Protein AF-A0A453I6N2-F1 (afdb_monomer)

Radius of gyration: 50.93 Å; Cα contacts (8 Å, |Δi|>4): 9; chains: 1; bounding box: 107×30×133 Å

pLDDT: mean 79.82, std 12.46, range [46.53, 96.88]

Mean predicted aligned error: 17.72 Å

Structure (mmCIF, N/CA/C/O backbone):
data_AF-A0A453I6N2-F1
#
_entry.id   AF-A0A453I6N2-F1
#
loop_
_atom_site.group_PDB
_atom_site.id
_atom_site.type_symbol
_atom_site.label_atom_id
_atom_site.label_alt_id
_atom_site.label_comp_id
_atom_site.label_asym_id
_atom_site.label_entity_id
_atom_site.label_seq_id
_atom_site.pdbx_PDB_ins_code
_atom_site.Cartn_x
_atom_site.Cartn_y
_atom_site.Cartn_z
_atom_site.occupancy
_atom_site.B_iso_or_equiv
_atom_site.auth_seq_id
_atom_site.auth_comp_id
_atom_site.auth_asym_id
_atom_site.auth_atom_id
_atom_site.pdbx_PDB_model_num
ATOM 1 N N . LEU A 1 1 ? 49.650 -18.143 -53.809 1.00 46.81 1 LEU A N 1
ATOM 2 C CA . LEU A 1 1 ? 48.798 -17.086 -54.394 1.00 46.81 1 LEU A CA 1
ATOM 3 C C . LEU A 1 1 ? 47.482 -17.744 -54.758 1.00 46.81 1 LEU A C 1
ATOM 5 O O . LEU A 1 1 ? 47.478 -18.540 -55.684 1.00 46.81 1 LEU A O 1
ATOM 9 N N . VAL A 1 2 ? 46.423 -17.517 -53.980 1.00 54.28 2 VAL A N 1
ATOM 10 C CA . VAL A 1 2 ? 45.093 -18.041 -54.328 1.00 54.28 2 VAL A CA 1
ATOM 11 C C . VAL A 1 2 ? 44.632 -17.286 -55.566 1.00 54.28 2 VAL A C 1
ATOM 13 O O . VAL A 1 2 ? 44.599 -16.054 -55.564 1.00 54.28 2 VAL A O 1
ATOM 16 N N . THR A 1 3 ? 44.385 -18.016 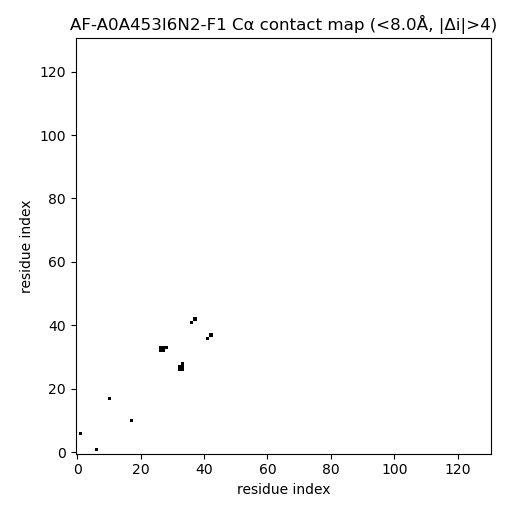-56.646 1.00 68.56 3 THR A N 1
ATOM 17 C CA . THR A 1 3 ? 43.942 -17.425 -57.906 1.00 68.56 3 THR A CA 1
ATOM 18 C C . THR A 1 3 ? 42.456 -17.086 -57.803 1.00 68.56 3 THR A C 1
ATOM 20 O O . THR A 1 3 ? 41.705 -17.760 -57.100 1.00 68.56 3 THR A O 1
ATOM 23 N N . ILE A 1 4 ? 42.012 -16.018 -58.475 1.00 69.12 4 ILE A N 1
ATOM 24 C CA . ILE A 1 4 ? 40.602 -15.574 -58.457 1.00 69.12 4 ILE A CA 1
ATOM 25 C C . ILE A 1 4 ? 39.666 -16.722 -58.882 1.00 69.12 4 ILE A C 1
ATOM 27 O O . ILE A 1 4 ? 38.547 -16.831 -58.391 1.00 69.12 4 ILE A O 1
ATOM 31 N N . SER A 1 5 ? 40.169 -17.613 -59.736 1.00 67.44 5 SER A N 1
ATOM 32 C CA . SER A 1 5 ? 39.518 -18.831 -60.206 1.00 67.44 5 SER A CA 1
ATOM 33 C C . SER A 1 5 ? 39.179 -19.807 -59.072 1.00 67.44 5 SER A C 1
ATOM 35 O O . SER A 1 5 ? 38.045 -20.266 -59.001 1.00 67.44 5 SER A O 1
ATOM 37 N N . ASP A 1 6 ? 40.110 -20.074 -58.149 1.00 63.94 6 ASP A N 1
ATOM 38 C CA . ASP A 1 6 ? 39.884 -20.992 -57.017 1.00 63.94 6 ASP A CA 1
ATOM 39 C C . ASP A 1 6 ? 38.873 -20.423 -56.014 1.00 63.94 6 ASP A C 1
ATOM 41 O O . ASP A 1 6 ? 38.024 -21.140 -55.486 1.00 63.94 6 ASP A O 1
ATOM 45 N N . ALA A 1 7 ? 38.924 -19.108 -55.785 1.00 61.97 7 ALA A N 1
ATOM 46 C CA . ALA A 1 7 ? 37.964 -18.420 -54.927 1.00 61.97 7 ALA A CA 1
ATOM 47 C C . ALA A 1 7 ? 36.548 -18.420 -55.529 1.00 61.97 7 ALA A C 1
ATOM 49 O O . ALA A 1 7 ? 35.565 -18.512 -54.796 1.00 61.97 7 ALA A O 1
ATOM 50 N N . LEU A 1 8 ? 36.440 -18.343 -56.859 1.00 61.16 8 LEU A N 1
ATOM 51 C CA . LEU A 1 8 ? 35.167 -18.405 -57.574 1.00 61.16 8 LEU A CA 1
ATOM 52 C C . LEU A 1 8 ? 34.547 -19.809 -57.505 1.00 61.16 8 LEU A C 1
ATOM 54 O O . LEU A 1 8 ? 33.338 -19.931 -57.321 1.00 61.16 8 LEU A O 1
ATOM 58 N N . VAL A 1 9 ? 35.370 -20.858 -57.607 1.00 63.81 9 VAL A N 1
ATOM 59 C CA . VAL A 1 9 ? 34.932 -22.257 -57.477 1.00 63.81 9 VAL A CA 1
ATOM 60 C C . VAL A 1 9 ? 34.428 -22.534 -56.056 1.00 63.81 9 VAL A C 1
ATOM 62 O O . VAL A 1 9 ? 33.319 -23.040 -55.900 1.00 63.81 9 VAL A O 1
ATOM 65 N N . LEU A 1 10 ? 35.145 -22.084 -55.022 1.00 61.84 10 LEU A N 1
ATOM 66 C CA . LEU A 1 10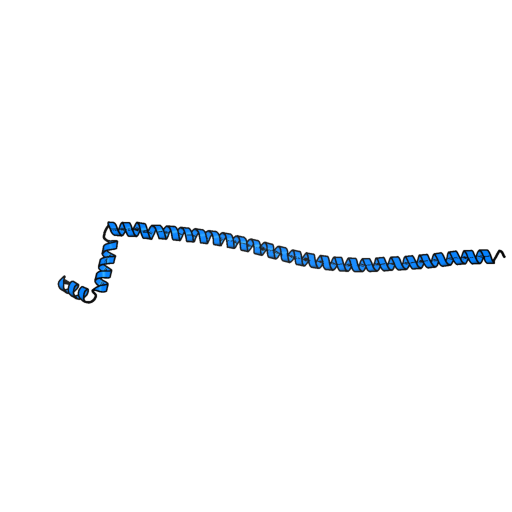 ? 34.710 -22.220 -53.624 1.00 61.84 10 LEU A CA 1
ATOM 67 C C . LEU A 1 10 ? 33.430 -21.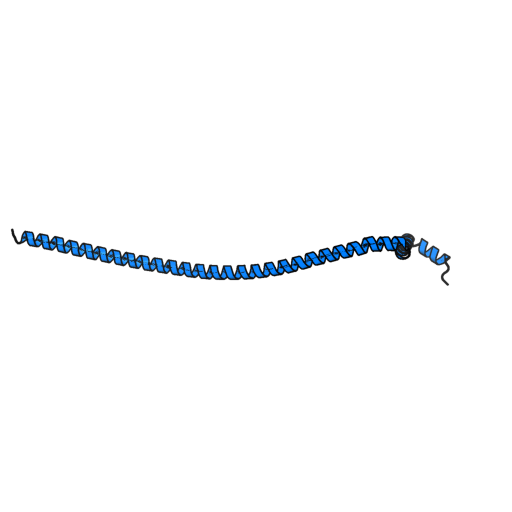413 -53.320 1.00 61.84 10 LEU A C 1
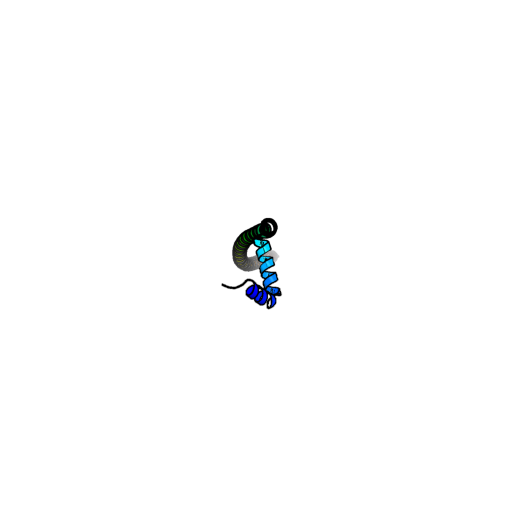ATOM 69 O O . LEU A 1 10 ? 32.537 -21.870 -52.608 1.00 61.84 10 LEU A O 1
ATOM 73 N N . ALA A 1 11 ? 33.303 -20.214 -53.897 1.00 58.84 11 ALA A N 1
ATOM 74 C CA . ALA A 1 11 ? 32.095 -19.398 -53.776 1.00 58.84 11 ALA A CA 1
ATOM 75 C C . ALA A 1 11 ? 30.893 -20.008 -54.513 1.00 58.84 11 ALA A C 1
ATOM 77 O O . ALA A 1 11 ? 29.755 -19.749 -54.129 1.00 58.84 11 ALA A O 1
ATOM 78 N N . SER A 1 12 ? 31.125 -20.806 -55.559 1.00 61.19 12 SER A N 1
ATOM 79 C CA . SER A 1 12 ? 30.062 -21.533 -56.259 1.00 61.19 12 SER A CA 1
ATOM 80 C C . SER A 1 12 ? 29.527 -22.718 -55.448 1.00 61.19 12 SER A C 1
ATOM 82 O O . SER A 1 12 ? 28.337 -23.010 -55.516 1.00 61.19 12 SER A O 1
ATOM 84 N N . GLU A 1 13 ? 30.377 -23.330 -54.621 1.00 66.06 13 GLU A N 1
ATOM 85 C CA . GLU A 1 13 ? 30.038 -24.467 -53.759 1.00 66.06 13 GLU A CA 1
ATOM 86 C C . GLU A 1 13 ? 29.190 -24.041 -52.546 1.00 66.06 13 GLU A C 1
ATOM 88 O O . GLU A 1 13 ? 28.215 -24.704 -52.197 1.00 66.06 13 GLU A O 1
ATOM 93 N N . HIS A 1 14 ? 29.472 -22.861 -51.982 1.00 66.81 14 HIS A N 1
ATOM 94 C CA . HIS A 1 14 ? 28.687 -22.230 -50.912 1.00 66.81 14 HIS A CA 1
ATOM 95 C C . HIS A 1 14 ? 28.004 -20.941 -51.386 1.00 66.81 14 HIS A C 1
ATOM 97 O O . HIS A 1 14 ? 28.069 -19.895 -50.735 1.00 66.81 14 HIS A O 1
ATOM 103 N N . GLN A 1 15 ? 27.329 -21.007 -52.535 1.00 62.38 15 GLN A N 1
ATOM 104 C CA . GLN A 1 15 ? 26.720 -19.851 -53.206 1.00 62.38 15 GLN A CA 1
ATOM 105 C C . GLN A 1 15 ? 25.806 -19.023 -52.290 1.00 62.38 15 GLN A C 1
ATOM 107 O O . GLN A 1 15 ? 25.864 -17.793 -52.298 1.00 62.38 15 GLN A O 1
ATOM 112 N N . ALA A 1 16 ? 25.007 -19.681 -51.449 1.00 67.62 16 ALA A N 1
ATOM 113 C CA . ALA A 1 16 ? 24.119 -19.008 -50.502 1.00 67.62 16 ALA A CA 1
ATOM 114 C C . ALA A 1 16 ? 24.886 -18.237 -49.409 1.00 67.62 16 ALA A C 1
ATOM 116 O O . ALA A 1 16 ? 24.520 -17.110 -49.069 1.00 67.62 16 ALA A O 1
ATOM 117 N N . GLU A 1 17 ? 25.977 -18.807 -48.893 1.00 69.50 17 GLU A N 1
ATOM 118 C CA . GLU A 1 17 ? 26.794 -18.184 -47.847 1.00 69.50 17 GLU A CA 1
ATOM 119 C C . GLU A 1 17 ? 27.659 -17.056 -48.411 1.00 69.50 17 GLU A C 1
ATOM 121 O O . GLU A 1 17 ? 27.761 -15.992 -47.803 1.00 69.50 17 GLU A O 1
ATOM 126 N N . ALA A 1 18 ? 28.216 -17.234 -49.611 1.00 76.25 18 ALA A N 1
ATOM 127 C CA . ALA A 1 18 ? 29.005 -16.211 -50.290 1.00 76.25 18 ALA A CA 1
ATOM 128 C C . ALA A 1 18 ? 28.157 -14.974 -50.634 1.00 76.25 18 ALA A C 1
ATOM 130 O O . ALA A 1 18 ? 28.587 -13.842 -50.398 1.00 76.25 18 ALA A O 1
ATOM 131 N N . ILE A 1 19 ? 26.928 -15.172 -51.123 1.00 75.69 19 ILE A N 1
ATOM 132 C CA . ILE A 1 19 ? 25.982 -14.080 -51.397 1.00 75.69 19 ILE A CA 1
ATOM 133 C C . ILE A 1 19 ? 25.540 -13.409 -50.087 1.00 75.69 19 ILE A C 1
ATOM 135 O O . ILE A 1 19 ? 25.462 -12.179 -50.017 1.00 75.69 19 ILE A O 1
ATOM 139 N N . GLY A 1 20 ? 25.310 -14.181 -49.021 1.00 80.06 20 GLY A N 1
ATOM 140 C CA . GLY A 1 20 ? 24.999 -13.642 -47.693 1.00 80.06 20 GLY A CA 1
ATOM 141 C C . GLY A 1 20 ? 26.131 -12.775 -47.132 1.00 80.06 20 GLY A C 1
ATOM 142 O O . GLY A 1 20 ? 25.912 -11.637 -46.719 1.00 80.06 20 GLY A O 1
ATOM 143 N N . CYS A 1 21 ? 27.368 -13.259 -47.198 1.00 79.62 21 CYS A N 1
ATOM 144 C CA . CYS A 1 21 ? 28.540 -12.519 -46.739 1.00 79.62 21 CYS A CA 1
ATOM 145 C C . CYS A 1 21 ? 28.787 -11.260 -47.579 1.00 79.62 21 CYS A C 1
ATOM 147 O O . CYS A 1 21 ? 29.028 -10.187 -47.023 1.00 79.62 21 CYS A O 1
ATOM 149 N N . ALA A 1 22 ? 28.672 -11.353 -48.907 1.00 82.62 22 ALA A N 1
ATOM 150 C CA . ALA A 1 22 ? 28.854 -10.216 -49.805 1.00 82.62 22 ALA A CA 1
ATOM 151 C C . ALA A 1 22 ? 27.775 -9.138 -49.613 1.00 82.62 22 ALA A C 1
ATOM 153 O O . ALA A 1 22 ? 28.085 -7.945 -49.639 1.00 82.62 22 ALA A O 1
ATOM 154 N N . THR A 1 23 ? 26.520 -9.530 -49.368 1.00 80.69 23 THR A N 1
ATOM 155 C CA . THR A 1 23 ? 25.434 -8.575 -49.106 1.00 80.69 23 THR A CA 1
ATOM 156 C C . THR A 1 23 ? 25.638 -7.863 -47.771 1.00 80.69 23 THR A C 1
ATOM 158 O O . THR A 1 23 ? 25.640 -6.633 -47.746 1.00 80.69 23 THR A O 1
ATOM 161 N N . VAL A 1 24 ? 25.911 -8.587 -46.680 1.00 81.50 24 VAL A N 1
ATOM 162 C CA . VAL A 1 24 ? 26.187 -7.982 -45.363 1.00 81.50 24 VAL A CA 1
ATOM 163 C C . VAL A 1 24 ? 27.419 -7.070 -45.413 1.00 81.50 24 VAL A C 1
ATOM 165 O O . VAL A 1 24 ? 27.362 -5.933 -44.935 1.00 81.50 24 VAL A O 1
ATOM 168 N N . ALA A 1 25 ? 28.506 -7.508 -46.056 1.00 81.75 25 ALA A N 1
ATOM 169 C CA . ALA A 1 25 ? 29.694 -6.682 -46.258 1.00 81.75 25 ALA A CA 1
ATOM 170 C C . ALA A 1 25 ? 29.378 -5.425 -47.085 1.00 81.75 25 ALA A C 1
ATOM 172 O O . ALA A 1 25 ? 29.809 -4.330 -46.724 1.00 81.75 25 ALA A O 1
ATOM 173 N N . GLY A 1 26 ? 28.561 -5.544 -48.135 1.00 80.81 26 GLY A N 1
ATOM 174 C CA . GLY A 1 26 ? 28.081 -4.411 -48.927 1.00 80.81 26 GLY A CA 1
ATOM 175 C C . GLY A 1 26 ? 27.297 -3.397 -48.090 1.00 80.81 26 GLY A C 1
ATOM 176 O O . GLY A 1 26 ? 27.565 -2.197 -48.159 1.00 80.81 26 GLY A O 1
ATOM 177 N N . PHE A 1 27 ? 26.386 -3.855 -47.230 1.00 79.81 27 PHE A N 1
ATOM 178 C CA . PHE A 1 27 ? 25.618 -2.975 -46.342 1.00 79.81 27 PHE A CA 1
ATOM 179 C C . PHE A 1 27 ? 26.492 -2.212 -45.330 1.00 79.81 27 PHE A C 1
ATOM 181 O O . PHE A 1 27 ? 26.158 -1.084 -44.957 1.00 79.81 27 PHE A O 1
ATOM 188 N N . ILE A 1 28 ? 27.615 -2.796 -44.902 1.00 79.81 28 ILE A N 1
ATOM 189 C CA . ILE A 1 28 ? 28.546 -2.192 -43.936 1.00 79.81 28 ILE A CA 1
ATOM 190 C C . ILE A 1 28 ? 29.553 -1.255 -44.622 1.00 79.81 28 ILE A C 1
ATOM 192 O O . ILE A 1 28 ? 29.848 -0.174 -44.102 1.00 79.81 28 ILE A O 1
ATOM 196 N N . LEU A 1 29 ? 30.084 -1.653 -45.782 1.00 80.00 29 LEU A N 1
ATOM 197 C CA . LEU A 1 29 ? 31.133 -0.922 -46.498 1.00 80.00 29 LEU A CA 1
ATOM 198 C C . LEU A 1 29 ? 30.578 0.255 -47.312 1.00 80.00 29 LEU A C 1
ATOM 200 O O . LEU A 1 29 ? 31.219 1.308 -47.375 1.00 80.00 29 LEU A O 1
ATOM 204 N N . PHE A 1 30 ? 29.376 0.138 -47.890 1.00 81.94 30 PHE A N 1
ATOM 205 C CA . PHE A 1 30 ? 28.775 1.235 -48.647 1.00 81.94 30 PHE A CA 1
ATOM 206 C C . PHE A 1 30 ? 28.214 2.330 -47.730 1.00 81.94 30 PHE A C 1
ATOM 208 O O . PHE A 1 30 ? 27.467 2.101 -46.778 1.00 81.94 30 PHE A O 1
ATOM 215 N N . ARG A 1 31 ? 28.544 3.583 -48.062 1.00 74.44 31 ARG A N 1
ATOM 216 C CA . ARG A 1 31 ? 28.283 4.766 -47.223 1.00 74.44 31 ARG A CA 1
ATOM 217 C C . ARG A 1 31 ? 26.788 5.088 -47.047 1.00 74.44 31 ARG A C 1
ATOM 219 O O . ARG A 1 31 ? 26.404 5.642 -46.019 1.00 74.44 31 ARG A O 1
ATOM 226 N N . GLY A 1 32 ? 25.949 4.735 -48.023 1.00 79.62 32 GLY A N 1
ATOM 227 C CA . GLY A 1 32 ? 24.493 4.941 -47.991 1.00 79.62 32 GLY A CA 1
ATOM 228 C C . GLY A 1 32 ? 23.762 3.960 -47.064 1.00 79.62 32 GLY A C 1
ATOM 229 O O . GLY A 1 32 ? 23.161 4.404 -46.081 1.00 79.62 32 GLY A O 1
ATOM 230 N N . PRO A 1 33 ? 23.855 2.639 -47.311 1.00 79.25 33 PRO A N 1
ATOM 231 C CA . PRO A 1 33 ? 23.221 1.625 -46.469 1.00 79.25 33 PRO A CA 1
ATOM 232 C C . PRO A 1 33 ? 23.707 1.664 -45.016 1.00 79.25 33 PRO A C 1
ATOM 234 O O . PRO A 1 33 ? 22.900 1.541 -44.095 1.00 79.25 33 PRO A O 1
ATOM 237 N N . ARG A 1 34 ? 24.989 1.980 -44.789 1.00 76.38 34 ARG A N 1
ATOM 238 C CA . ARG A 1 34 ? 25.534 2.225 -43.448 1.00 76.38 34 ARG A CA 1
ATOM 239 C C . ARG A 1 34 ? 24.805 3.354 -42.715 1.00 76.38 34 ARG A C 1
ATOM 241 O O . ARG A 1 34 ? 24.505 3.214 -41.533 1.00 76.38 34 ARG A O 1
ATOM 248 N N . ARG A 1 35 ? 24.483 4.461 -43.398 1.00 75.56 35 ARG A N 1
ATOM 249 C CA . ARG A 1 35 ? 23.734 5.593 -42.816 1.00 75.56 35 ARG A CA 1
ATOM 250 C C . ARG A 1 35 ? 22.283 5.216 -42.516 1.00 75.56 35 ARG A C 1
ATOM 252 O O . ARG A 1 35 ? 21.740 5.664 -41.508 1.00 75.56 35 ARG A O 1
ATOM 259 N N . PHE A 1 36 ? 21.679 4.387 -43.366 1.00 79.12 36 PHE A N 1
ATOM 260 C CA . PHE A 1 36 ? 20.336 3.850 -43.157 1.00 79.12 36 PHE A CA 1
ATOM 261 C C . PHE A 1 36 ? 20.281 2.930 -41.930 1.00 79.12 36 PHE A C 1
ATOM 263 O O . PHE A 1 36 ? 19.446 3.147 -41.054 1.00 79.12 36 PHE A O 1
ATOM 270 N N . LEU A 1 37 ? 21.224 1.988 -41.806 1.00 75.56 37 LEU A N 1
ATOM 271 C CA . LEU A 1 37 ? 21.357 1.130 -40.627 1.00 75.56 37 LEU A CA 1
ATOM 272 C C . LEU A 1 37 ? 21.576 1.965 -39.364 1.00 75.56 37 LEU A C 1
ATOM 274 O O . LEU A 1 37 ? 20.814 1.822 -38.420 1.00 75.56 37 LEU A O 1
ATOM 278 N N . TYR A 1 38 ? 22.521 2.910 -39.367 1.00 74.56 38 TYR A N 1
ATOM 279 C CA . TYR A 1 38 ? 22.800 3.753 -38.195 1.00 74.56 38 TYR A CA 1
ATOM 280 C C . TYR A 1 38 ? 21.576 4.555 -37.733 1.00 74.56 38 TYR A C 1
ATOM 282 O O . TYR A 1 38 ? 21.341 4.697 -36.534 1.00 74.56 38 TYR A O 1
ATOM 290 N N . ARG A 1 39 ? 20.778 5.078 -38.674 1.00 73.06 39 ARG A N 1
ATOM 291 C CA . ARG A 1 39 ? 19.583 5.863 -38.344 1.00 73.06 39 ARG A CA 1
ATOM 292 C C . ARG A 1 39 ? 18.419 4.986 -37.879 1.00 73.06 39 ARG A C 1
ATOM 294 O O . ARG A 1 39 ? 17.650 5.430 -37.035 1.00 73.06 39 ARG A O 1
ATOM 301 N N . ASN A 1 40 ? 18.307 3.760 -38.393 1.00 73.31 40 ASN A N 1
ATOM 302 C CA . ASN A 1 40 ? 17.195 2.861 -38.086 1.00 73.31 40 ASN A CA 1
ATOM 303 C C . ASN A 1 40 ? 17.449 1.952 -36.868 1.00 73.31 40 ASN A C 1
ATOM 305 O O . ASN A 1 40 ? 16.514 1.634 -36.143 1.00 73.31 40 ASN A O 1
ATOM 309 N N . THR A 1 41 ? 18.692 1.532 -36.613 1.00 71.69 41 THR A N 1
ATOM 310 C CA . THR A 1 41 ? 19.016 0.602 -35.518 1.00 71.69 41 THR A CA 1
ATOM 311 C C . THR A 1 41 ? 19.387 1.343 -34.238 1.00 71.69 41 THR A C 1
ATOM 313 O O . THR A 1 41 ? 18.757 1.138 -33.206 1.00 71.69 41 THR A O 1
ATOM 316 N N . LEU A 1 42 ? 20.352 2.266 -34.283 1.00 64.94 42 LEU A N 1
ATOM 317 C CA .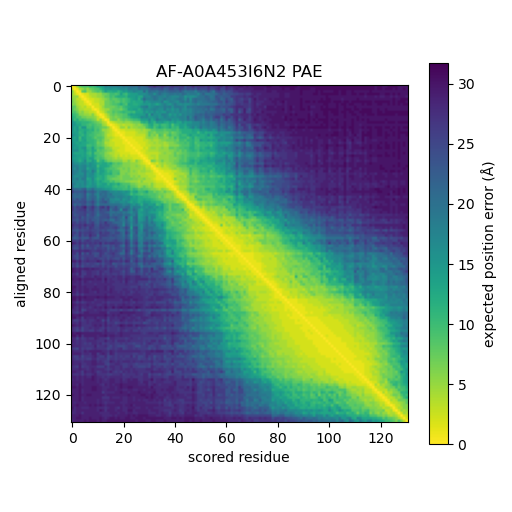 LEU A 1 42 ? 20.841 2.935 -33.069 1.00 64.94 42 LEU A CA 1
ATOM 318 C C . LEU A 1 42 ? 19.840 3.929 -32.479 1.00 64.94 42 LEU A C 1
ATOM 320 O O . LEU A 1 42 ? 19.846 4.135 -31.269 1.00 64.94 42 LEU A O 1
ATOM 324 N N . GLY A 1 43 ? 18.966 4.515 -33.303 1.00 64.44 43 GLY A N 1
ATOM 325 C CA . GLY A 1 43 ? 17.856 5.339 -32.818 1.00 64.44 43 GLY A CA 1
ATOM 326 C C . GLY A 1 43 ? 16.861 4.523 -31.990 1.00 64.44 43 GLY A C 1
ATOM 327 O O . GLY A 1 43 ? 16.514 4.925 -30.886 1.00 64.44 43 GLY A O 1
ATOM 328 N N . ARG A 1 44 ? 16.492 3.329 -32.472 1.00 68.12 44 ARG A N 1
ATOM 329 C CA . ARG A 1 44 ? 15.564 2.426 -31.772 1.00 68.12 44 ARG A CA 1
ATOM 330 C C . ARG A 1 44 ? 16.175 1.850 -30.496 1.00 68.12 44 ARG A C 1
ATOM 332 O O . ARG A 1 44 ? 15.508 1.842 -29.473 1.00 68.12 44 ARG A O 1
ATOM 339 N N . PHE A 1 45 ? 17.461 1.485 -30.509 1.00 65.62 45 PHE A N 1
ATOM 340 C CA . PHE A 1 45 ? 18.157 1.028 -29.298 1.00 65.62 45 PHE A CA 1
ATOM 341 C C . PHE A 1 45 ? 18.295 2.103 -28.214 1.00 65.62 45 PHE A C 1
ATOM 343 O O . PHE A 1 45 ? 18.452 1.744 -27.051 1.00 65.62 45 PHE A O 1
ATOM 350 N N . LYS A 1 46 ? 18.296 3.397 -28.564 1.00 63.75 46 LYS A N 1
ATOM 351 C CA . LYS A 1 46 ? 18.242 4.485 -27.574 1.00 63.75 46 LYS A CA 1
ATOM 352 C C . LYS A 1 46 ? 16.849 4.591 -26.966 1.00 63.75 46 LYS A C 1
ATOM 354 O O . LYS A 1 46 ? 16.741 4.582 -25.754 1.00 63.75 46 LYS A O 1
ATOM 359 N N . THR A 1 47 ? 15.806 4.570 -27.795 1.00 70.69 47 THR A N 1
ATOM 360 C CA . THR A 1 47 ? 14.412 4.569 -27.325 1.00 70.69 47 THR A CA 1
ATOM 361 C C . THR A 1 47 ? 14.096 3.360 -26.445 1.00 70.69 47 THR A C 1
ATOM 363 O O . THR A 1 47 ? 13.396 3.491 -25.451 1.00 70.69 47 THR A O 1
ATOM 366 N N . GLU A 1 48 ? 14.639 2.187 -26.770 1.00 66.38 48 GLU A N 1
ATOM 367 C CA . GLU A 1 48 ? 14.451 0.978 -25.964 1.00 66.38 48 GLU A CA 1
ATOM 368 C C . GLU A 1 48 ? 15.231 1.035 -24.644 1.00 66.38 48 GLU A C 1
ATOM 370 O O . GLU A 1 48 ? 14.725 0.595 -23.620 1.00 66.38 48 GLU A O 1
ATOM 375 N N . LYS A 1 49 ? 16.422 1.651 -24.628 1.00 71.62 49 LYS A N 1
ATOM 376 C CA . LYS A 1 49 ? 17.152 1.936 -23.381 1.00 71.62 49 LYS A CA 1
ATOM 377 C C . LYS A 1 49 ? 16.446 2.975 -22.512 1.00 71.62 49 LYS A C 1
ATOM 379 O O . LYS A 1 49 ? 16.423 2.802 -21.301 1.00 71.62 49 LYS A O 1
ATOM 384 N N . ASP A 1 50 ? 15.861 4.006 -23.113 1.00 73.12 50 ASP A N 1
ATOM 385 C CA . ASP A 1 50 ? 15.089 5.019 -22.388 1.00 73.12 50 ASP A CA 1
ATOM 386 C C . ASP A 1 50 ? 13.819 4.409 -21.783 1.00 73.12 50 ASP A C 1
ATOM 388 O O . ASP A 1 50 ? 13.519 4.662 -20.621 1.00 73.12 50 ASP A O 1
ATOM 392 N N . LEU A 1 51 ? 13.120 3.541 -22.525 1.00 74.12 51 LEU A N 1
ATOM 393 C CA . LEU A 1 51 ? 11.965 2.800 -22.011 1.00 74.12 51 LEU A CA 1
ATOM 394 C C . LEU A 1 51 ? 12.359 1.859 -20.863 1.00 74.12 51 LEU A C 1
ATOM 396 O O . LEU A 1 51 ? 11.649 1.776 -19.868 1.00 74.12 51 LEU A O 1
ATOM 400 N N . LEU A 1 52 ? 13.491 1.161 -20.980 1.00 77.62 52 LEU A N 1
ATOM 401 C CA . LEU A 1 52 ? 14.001 0.313 -19.899 1.00 77.62 52 LEU A CA 1
ATOM 402 C C . LEU A 1 52 ? 14.358 1.132 -18.655 1.00 77.62 52 LEU A C 1
ATOM 404 O O . LEU A 1 52 ? 14.024 0.712 -17.554 1.00 77.62 52 LEU A O 1
ATOM 408 N N . ASN A 1 53 ? 14.978 2.300 -18.828 1.00 80.75 53 ASN A N 1
ATOM 409 C CA . ASN A 1 53 ? 15.321 3.199 -17.728 1.00 80.75 53 ASN A CA 1
ATOM 410 C C . ASN A 1 53 ? 14.069 3.766 -17.033 1.00 80.75 53 ASN A C 1
ATOM 412 O O . ASN A 1 53 ? 14.036 3.860 -15.811 1.00 80.75 53 ASN A O 1
ATOM 416 N N . ASP A 1 54 ? 13.019 4.090 -17.790 1.00 80.50 54 ASP A N 1
ATOM 417 C CA . ASP A 1 54 ? 11.727 4.537 -17.249 1.00 80.50 54 ASP A CA 1
ATOM 418 C C . ASP A 1 54 ? 11.011 3.425 -16.462 1.00 80.50 54 ASP A C 1
ATOM 420 O O . ASP A 1 54 ? 10.497 3.643 -15.361 1.00 80.50 54 ASP A O 1
ATOM 424 N N . VAL A 1 55 ? 11.047 2.192 -16.980 1.00 78.25 55 VAL A N 1
ATOM 425 C CA . VAL A 1 55 ? 10.509 1.010 -16.291 1.00 78.25 55 VAL A CA 1
ATOM 426 C C . VAL A 1 55 ? 11.318 0.681 -15.035 1.00 78.25 55 VAL A C 1
ATOM 428 O O . VAL A 1 55 ? 10.734 0.330 -14.011 1.00 78.25 55 VAL A O 1
ATOM 431 N N . GLU A 1 56 ? 12.645 0.800 -15.081 1.00 81.81 56 GLU A N 1
ATOM 432 C CA . GLU A 1 56 ? 13.523 0.573 -13.929 1.00 81.81 56 GLU A CA 1
ATOM 433 C C . GLU A 1 56 ? 13.279 1.618 -12.835 1.00 81.81 56 GLU A C 1
ATOM 435 O O . GLU A 1 56 ? 13.090 1.259 -11.671 1.00 81.81 56 GLU A O 1
ATOM 440 N N . GLN A 1 57 ? 13.167 2.892 -13.212 1.00 85.88 57 GLN A N 1
ATOM 441 C CA . GLN A 1 57 ? 12.826 3.979 -12.299 1.00 85.88 57 GLN A CA 1
ATOM 442 C C . GLN A 1 57 ? 11.444 3.766 -11.661 1.00 85.88 57 GLN A C 1
ATOM 444 O O . GLN A 1 57 ? 11.314 3.804 -10.435 1.00 85.88 57 GLN A O 1
ATOM 449 N N . SER A 1 58 ? 10.435 3.432 -12.469 1.00 81.44 58 SER A N 1
ATOM 450 C CA . SER A 1 58 ? 9.088 3.102 -11.984 1.00 81.44 58 SER A CA 1
ATOM 451 C C . SER A 1 58 ? 9.103 1.895 -11.038 1.00 81.44 58 SER A C 1
ATOM 453 O O . SER A 1 58 ? 8.425 1.888 -10.011 1.00 81.44 58 SER A O 1
ATOM 455 N N . MET A 1 59 ? 9.909 0.869 -11.330 1.00 84.00 59 MET A N 1
ATOM 456 C CA . MET A 1 59 ? 10.050 -0.309 -10.472 1.00 84.00 59 MET A CA 1
ATOM 457 C C . MET A 1 59 ? 10.696 0.035 -9.124 1.00 84.00 59 MET A C 1
ATOM 459 O O . MET A 1 59 ? 10.276 -0.506 -8.098 1.00 84.00 59 MET A O 1
ATOM 463 N N . ILE A 1 60 ? 11.688 0.929 -9.102 1.00 88.62 60 ILE A N 1
ATOM 464 C CA . ILE A 1 60 ? 12.312 1.413 -7.863 1.00 88.62 60 ILE A CA 1
ATOM 465 C C . ILE A 1 60 ? 11.282 2.169 -7.020 1.00 88.62 60 ILE A C 1
ATOM 467 O O . ILE A 1 60 ? 11.129 1.869 -5.835 1.00 88.62 60 ILE A O 1
ATOM 471 N N . GLU A 1 61 ? 10.519 3.075 -7.630 1.00 83.75 61 GLU A N 1
ATOM 472 C CA . GLU A 1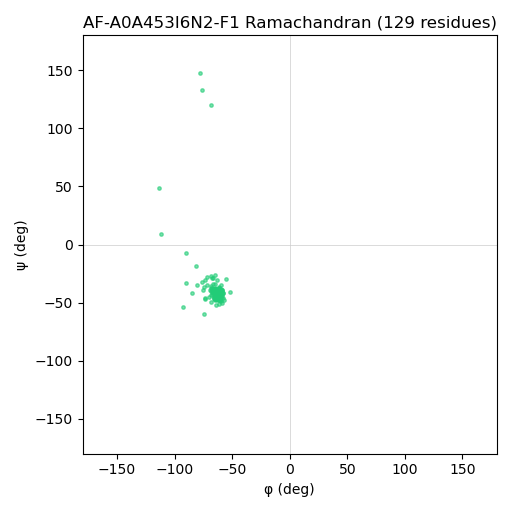 61 ? 9.467 3.836 -6.949 1.00 83.75 61 GLU A CA 1
ATOM 473 C C . GLU A 1 61 ? 8.379 2.924 -6.373 1.00 83.75 61 GLU A C 1
ATOM 475 O O . GLU A 1 61 ? 8.007 3.048 -5.200 1.00 83.75 61 GLU A O 1
ATOM 480 N N . TYR A 1 62 ? 7.923 1.935 -7.147 1.00 86.69 62 TYR A N 1
ATOM 481 C CA . TYR A 1 62 ? 6.970 0.941 -6.659 1.00 86.69 62 TYR A CA 1
ATOM 482 C C . TYR A 1 62 ? 7.539 0.092 -5.530 1.00 86.69 62 TYR A C 1
ATOM 484 O O . TYR A 1 62 ? 6.836 -0.173 -4.556 1.00 86.69 62 TYR A O 1
ATOM 492 N N . LYS A 1 63 ? 8.808 -0.313 -5.608 1.00 89.62 63 LYS A N 1
ATOM 493 C CA . LYS A 1 63 ? 9.456 -1.079 -4.540 1.00 89.62 63 LYS A CA 1
ATOM 494 C C . LYS A 1 63 ? 9.493 -0.282 -3.237 1.00 89.62 63 LYS A C 1
ATOM 496 O O . LYS A 1 63 ? 9.137 -0.825 -2.192 1.00 89.62 63 LYS A O 1
ATOM 501 N N . THR A 1 64 ? 9.846 1.001 -3.303 1.00 90.31 64 THR A N 1
ATOM 502 C CA . THR A 1 64 ? 9.836 1.898 -2.141 1.00 90.31 64 THR A CA 1
ATOM 503 C C . THR A 1 64 ? 8.425 2.082 -1.580 1.00 90.31 64 THR A C 1
ATOM 505 O O . THR A 1 64 ? 8.236 2.008 -0.367 1.00 90.31 64 THR A O 1
ATOM 508 N N . SER A 1 65 ? 7.419 2.254 -2.444 1.00 86.69 65 SER A N 1
ATOM 509 C CA . SER A 1 65 ? 6.016 2.377 -2.025 1.00 86.69 65 SER A CA 1
ATOM 510 C C . SER A 1 65 ? 5.477 1.093 -1.378 1.00 86.69 65 SER A C 1
ATOM 512 O O . SER A 1 65 ? 4.788 1.139 -0.361 1.00 86.69 65 SER A O 1
ATOM 514 N N . ILE A 1 66 ? 5.829 -0.080 -1.906 1.00 91.62 66 ILE A N 1
ATOM 515 C CA . ILE A 1 66 ? 5.444 -1.368 -1.314 1.00 91.62 66 ILE A CA 1
ATOM 516 C C . ILE A 1 66 ? 6.098 -1.551 0.059 1.00 91.62 66 ILE A C 1
ATOM 518 O O . ILE A 1 66 ? 5.474 -2.094 0.971 1.00 91.62 66 ILE A O 1
ATOM 522 N N . GLU A 1 67 ? 7.346 -1.118 0.228 1.00 91.50 67 GLU A N 1
ATOM 523 C CA . GLU A 1 67 ? 8.047 -1.219 1.506 1.00 91.50 67 GLU A CA 1
ATOM 524 C C . GLU A 1 67 ? 7.426 -0.313 2.580 1.00 91.50 67 GLU A C 1
ATOM 526 O O . GLU A 1 67 ? 7.200 -0.774 3.706 1.00 91.50 67 GLU A O 1
ATOM 531 N N . SER A 1 68 ? 7.062 0.929 2.235 1.00 86.81 68 SER A N 1
ATOM 532 C CA . SER A 1 68 ? 6.346 1.816 3.161 1.00 86.81 68 SER A CA 1
ATOM 533 C C . SER A 1 68 ? 4.968 1.256 3.522 1.00 86.81 68 SER A C 1
ATOM 535 O O . SER A 1 68 ? 4.647 1.151 4.705 1.00 86.81 68 SER A O 1
ATOM 537 N N . LEU A 1 69 ? 4.205 0.762 2.541 1.0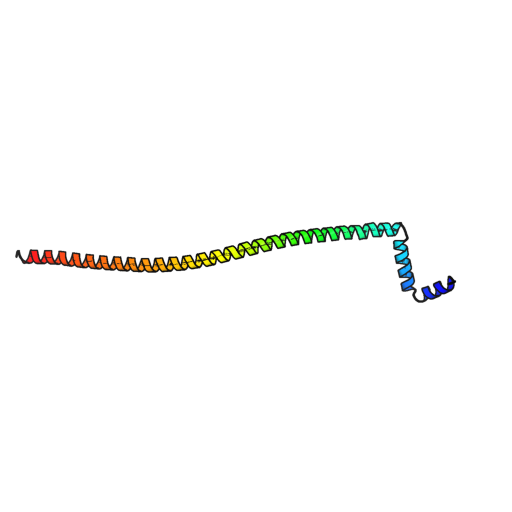0 88.62 69 LEU A N 1
ATOM 538 C CA . LEU A 1 69 ? 2.905 0.126 2.777 1.00 88.62 69 LEU A CA 1
ATOM 539 C C . LEU A 1 69 ? 3.009 -1.125 3.657 1.00 88.62 69 LEU A C 1
ATOM 541 O O . LEU A 1 69 ? 2.165 -1.347 4.526 1.00 88.62 69 LEU A O 1
ATOM 545 N N . ARG A 1 70 ? 4.054 -1.944 3.486 1.00 87.88 70 ARG A N 1
ATOM 546 C CA . ARG A 1 70 ? 4.306 -3.098 4.365 1.00 87.88 70 ARG A CA 1
ATOM 547 C C . ARG A 1 70 ? 4.571 -2.666 5.804 1.00 87.88 70 ARG A C 1
ATOM 549 O O . ARG A 1 70 ? 4.077 -3.312 6.730 1.00 87.88 70 ARG A O 1
ATOM 556 N N . LYS A 1 71 ? 5.339 -1.593 6.000 1.00 90.88 71 LYS A N 1
ATOM 557 C CA . LYS A 1 71 ? 5.629 -1.042 7.328 1.00 90.88 71 LYS A CA 1
ATOM 558 C C . LYS A 1 71 ? 4.363 -0.498 7.993 1.00 90.88 71 LYS A C 1
ATOM 560 O O . LYS A 1 71 ? 4.090 -0.853 9.140 1.00 90.88 71 LYS A O 1
ATOM 565 N N . ASP A 1 72 ? 3.575 0.282 7.262 1.00 87.12 72 ASP A N 1
ATOM 566 C CA . ASP A 1 72 ? 2.340 0.887 7.765 1.00 87.12 72 ASP A CA 1
ATOM 567 C C . ASP A 1 72 ? 1.272 -0.172 8.068 1.00 87.12 72 ASP A C 1
ATOM 569 O O . ASP A 1 72 ? 0.591 -0.103 9.095 1.00 87.12 72 ASP A O 1
ATOM 573 N N . SER A 1 73 ? 1.174 -1.211 7.233 1.00 85.44 73 SER A N 1
ATOM 574 C CA . SER A 1 73 ? 0.289 -2.356 7.466 1.00 85.44 73 SER A CA 1
ATOM 575 C C . SER A 1 73 ? 0.666 -3.112 8.741 1.00 85.44 73 SER A C 1
ATOM 577 O O . SER A 1 73 ? -0.197 -3.370 9.580 1.00 85.44 73 SER A O 1
ATOM 579 N N . LYS A 1 74 ? 1.959 -3.409 8.937 1.00 87.12 74 LYS A N 1
ATOM 580 C CA . LYS A 1 74 ? 2.445 -4.095 10.142 1.00 87.12 74 LYS A CA 1
ATOM 581 C C . LYS A 1 74 ? 2.187 -3.275 11.407 1.00 87.12 74 LYS A C 1
ATOM 583 O O . LYS A 1 74 ? 1.728 -3.826 12.401 1.00 87.12 74 LYS A O 1
ATOM 588 N N . TYR A 1 75 ? 2.454 -1.971 11.359 1.00 86.06 75 TYR A N 1
ATOM 589 C CA . TYR A 1 75 ? 2.180 -1.058 12.469 1.00 86.06 75 TYR A CA 1
ATOM 590 C C . TYR A 1 75 ? 0.687 -0.996 12.812 1.00 86.06 75 TYR A C 1
ATOM 592 O O . TYR A 1 75 ? 0.311 -1.049 13.982 1.00 86.06 75 TYR A O 1
ATOM 600 N N . THR A 1 76 ? -0.171 -0.917 11.793 1.00 85.56 76 THR A N 1
ATOM 601 C CA . THR A 1 76 ? -1.626 -0.868 11.974 1.00 85.56 76 THR A CA 1
ATOM 602 C C . THR A 1 76 ? -2.157 -2.169 12.564 1.00 85.56 76 THR A C 1
ATOM 604 O O . THR A 1 76 ? -2.938 -2.125 13.511 1.00 85.56 76 THR A O 1
ATOM 607 N N . LEU A 1 77 ? -1.708 -3.323 12.061 1.00 84.50 77 LEU A N 1
ATOM 608 C CA . LEU A 1 77 ? -2.093 -4.628 12.605 1.00 84.50 77 LEU A CA 1
ATOM 609 C C . LEU A 1 77 ? -1.694 -4.776 14.075 1.00 84.50 77 LEU A C 1
ATOM 611 O O . LEU A 1 77 ? -2.518 -5.197 14.880 1.00 84.50 77 LEU A O 1
ATOM 615 N N . ASP A 1 78 ? -0.475 -4.380 14.439 1.00 84.69 78 ASP A N 1
ATOM 616 C CA . ASP A 1 78 ? -0.001 -4.441 15.826 1.00 84.69 78 ASP A CA 1
ATOM 617 C C . ASP A 1 78 ? -0.865 -3.574 16.757 1.00 84.69 78 ASP A C 1
ATOM 619 O O . ASP A 1 78 ? -1.331 -4.024 17.805 1.00 84.69 78 ASP A O 1
ATOM 623 N N . LYS A 1 79 ? -1.200 -2.354 16.319 1.00 85.19 79 LYS A N 1
ATOM 624 C CA . LYS A 1 79 ? -2.100 -1.469 17.067 1.00 85.19 79 LYS A CA 1
ATOM 625 C C . LYS A 1 79 ? -3.521 -1.998 17.194 1.00 85.19 79 LYS A C 1
ATOM 627 O O . LYS A 1 79 ? -4.129 -1.815 18.246 1.00 85.19 79 LYS A O 1
ATOM 632 N N . VAL A 1 80 ? -4.056 -2.626 16.150 1.00 87.00 80 VAL A N 1
ATOM 633 C CA . VAL A 1 80 ? -5.392 -3.236 16.191 1.00 87.00 80 VAL A CA 1
ATOM 634 C C . VAL A 1 80 ? -5.414 -4.393 17.187 1.00 87.00 80 VAL A C 1
ATOM 636 O O . VAL A 1 80 ? -6.340 -4.461 17.988 1.00 87.00 80 VAL A O 1
ATOM 639 N N . VAL A 1 81 ? -4.380 -5.240 17.211 1.00 86.69 81 VAL A N 1
ATOM 640 C CA . VAL A 1 81 ? -4.274 -6.353 18.172 1.00 86.69 81 VAL A CA 1
ATOM 641 C C . VAL A 1 81 ? -4.222 -5.841 19.615 1.00 86.69 81 VAL A C 1
ATOM 643 O O . VAL A 1 81 ? -4.936 -6.352 20.481 1.00 86.69 81 VAL A O 1
ATOM 646 N N . ILE A 1 82 ? -3.423 -4.803 19.882 1.00 86.44 82 ILE A N 1
ATOM 647 C CA . ILE A 1 82 ? -3.349 -4.185 21.216 1.00 86.44 82 ILE A CA 1
ATOM 648 C C . ILE A 1 82 ? -4.706 -3.575 21.598 1.00 86.44 82 ILE A C 1
ATOM 650 O O . ILE A 1 82 ? -5.225 -3.849 22.681 1.00 86.44 82 ILE A O 1
ATOM 654 N N . GLY A 1 83 ? -5.315 -2.809 20.687 1.00 89.12 83 GLY A N 1
ATOM 655 C CA . GLY A 1 83 ? -6.617 -2.181 20.907 1.00 89.12 83 GLY A CA 1
ATOM 656 C C . GLY A 1 83 ? -7.744 -3.189 21.142 1.00 89.12 83 GLY A C 1
ATOM 657 O O . GLY A 1 83 ? -8.607 -2.955 21.987 1.00 89.12 83 GLY A O 1
ATOM 658 N N . GLU A 1 84 ? -7.727 -4.331 20.451 1.00 90.69 84 GLU A N 1
ATOM 659 C CA . GLU A 1 84 ? -8.692 -5.412 20.657 1.00 90.69 84 GLU A CA 1
ATOM 660 C C . GLU A 1 84 ? -8.546 -6.035 22.051 1.00 90.69 84 GLU A C 1
ATOM 662 O O . GLU A 1 84 ? -9.540 -6.188 22.765 1.00 90.69 84 GLU A O 1
ATOM 667 N N . SER A 1 85 ? -7.314 -6.342 22.472 1.00 90.25 85 SER A N 1
ATOM 668 C CA . SER A 1 85 ? -7.034 -6.857 23.819 1.00 90.25 85 SER A CA 1
ATOM 669 C C . SER A 1 85 ? -7.526 -5.892 24.904 1.00 90.25 85 SER A C 1
ATOM 671 O O . SER A 1 85 ? -8.184 -6.309 25.862 1.00 90.25 85 SER A O 1
ATOM 673 N N . ASP A 1 86 ? -7.251 -4.596 24.755 1.00 92.81 86 ASP A N 1
ATOM 674 C CA . ASP A 1 86 ? -7.662 -3.586 25.731 1.00 92.81 86 ASP A CA 1
ATOM 675 C C . ASP A 1 86 ? -9.186 -3.407 25.773 1.00 92.81 86 ASP A C 1
ATOM 677 O O . ASP A 1 86 ? -9.770 -3.315 26.856 1.00 92.81 86 ASP A O 1
ATOM 681 N N . LEU A 1 87 ? -9.863 -3.472 24.622 1.00 91.75 87 LEU A N 1
ATOM 682 C CA . LEU A 1 87 ? -11.328 -3.483 24.550 1.00 91.75 87 LEU A CA 1
ATOM 683 C C . LEU A 1 87 ? -11.936 -4.714 25.229 1.00 91.75 87 LEU A C 1
ATOM 685 O O . LEU A 1 87 ? -12.926 -4.593 25.954 1.00 91.75 87 LEU A O 1
ATOM 689 N N . GLN A 1 88 ? -11.359 -5.901 25.028 1.00 94.19 88 GLN A N 1
ATOM 690 C CA . GLN A 1 88 ? -11.826 -7.124 25.686 1.00 94.19 88 GLN A CA 1
ATOM 691 C C . GLN A 1 88 ? -11.657 -7.051 27.210 1.00 94.19 88 GLN A C 1
ATOM 693 O O . GLN A 1 88 ? -12.571 -7.430 27.956 1.00 94.19 88 GLN A O 1
ATOM 698 N N . ARG A 1 89 ? -10.525 -6.515 27.685 1.00 93.38 89 ARG A N 1
ATOM 699 C CA . ARG A 1 89 ? -10.291 -6.262 29.115 1.00 93.38 89 ARG A CA 1
ATOM 700 C C . ARG A 1 89 ? -11.302 -5.265 29.671 1.00 93.38 89 ARG A C 1
ATOM 702 O O . ARG A 1 89 ? -11.992 -5.593 30.635 1.00 93.38 89 ARG A O 1
ATOM 709 N N . GLY A 1 90 ? -11.468 -4.112 29.022 1.00 95.00 90 GLY A N 1
ATOM 710 C CA . GLY A 1 90 ? -12.429 -3.086 29.434 1.00 95.00 90 GLY A CA 1
ATOM 711 C C . GLY A 1 90 ? -13.870 -3.602 29.467 1.00 95.00 90 GLY A C 1
ATOM 712 O O . GLY A 1 90 ? -14.607 -3.345 30.416 1.00 95.00 90 GLY A O 1
ATOM 713 N N . ARG A 1 91 ? -14.272 -4.422 28.487 1.00 94.94 91 ARG A N 1
ATOM 714 C CA . ARG A 1 91 ? -15.596 -5.065 28.466 1.00 94.94 91 ARG A CA 1
ATOM 715 C C . ARG A 1 91 ? -15.801 -6.015 29.646 1.00 94.94 91 ARG A C 1
ATOM 717 O O . ARG A 1 91 ? -16.902 -6.086 30.194 1.00 94.94 91 ARG A O 1
ATOM 724 N N . THR A 1 92 ? -14.771 -6.772 30.011 1.00 95.62 92 THR A N 1
ATOM 725 C CA . THR A 1 92 ? -14.835 -7.719 31.132 1.00 95.62 92 THR A CA 1
ATOM 726 C C . THR A 1 92 ? -14.943 -6.982 32.461 1.00 95.62 92 THR A C 1
ATOM 728 O O . THR A 1 92 ? -15.791 -7.334 33.284 1.00 95.62 92 THR A O 1
ATOM 731 N N . ASP A 1 93 ? -14.154 -5.922 32.631 1.00 96.31 93 ASP A N 1
ATOM 732 C CA . ASP A 1 93 ? -14.191 -5.071 33.817 1.00 96.31 93 ASP A CA 1
ATOM 733 C C . ASP A 1 93 ? -15.551 -4.376 33.972 1.00 96.31 93 ASP A C 1
ATOM 735 O O . ASP A 1 93 ? -16.207 -4.498 35.006 1.00 96.31 93 ASP A O 1
ATOM 739 N N . LEU A 1 94 ? -16.075 -3.790 32.890 1.00 95.19 94 LEU A N 1
ATOM 740 C CA . LEU A 1 94 ? -17.404 -3.176 32.884 1.00 95.19 94 LEU A CA 1
ATOM 741 C C . LEU A 1 94 ? -18.507 -4.180 33.248 1.00 95.19 94 LEU A C 1
ATOM 743 O O . LEU A 1 94 ? -19.440 -3.857 33.985 1.00 95.19 94 LEU A O 1
ATOM 747 N N . ARG A 1 95 ? -18.401 -5.428 32.774 1.00 96.75 95 ARG A N 1
ATOM 748 C CA . ARG A 1 95 ? -19.350 -6.495 33.121 1.00 96.75 95 ARG A CA 1
ATOM 749 C C . ARG A 1 95 ? -19.260 -6.883 34.598 1.00 96.75 95 ARG A C 1
ATOM 751 O O . ARG A 1 95 ? -20.294 -7.165 35.204 1.00 96.75 95 ARG A O 1
ATOM 758 N N . SER A 1 96 ? -18.055 -6.920 35.165 1.00 96.50 96 SER A N 1
ATOM 759 C CA . SER A 1 96 ? -17.837 -7.169 36.594 1.00 96.50 96 SER A CA 1
ATOM 760 C C . SER A 1 96 ? -18.448 -6.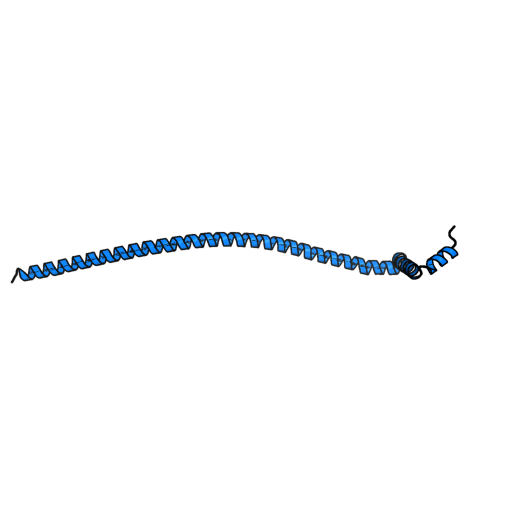052 37.438 1.00 96.50 96 SER A C 1
ATOM 762 O O . SER A 1 96 ? -19.300 -6.312 38.290 1.00 96.50 96 SER A O 1
ATOM 764 N N . THR A 1 97 ? -18.111 -4.803 37.123 1.00 96.62 97 THR A N 1
ATOM 765 C CA . THR A 1 97 ? -18.629 -3.608 37.797 1.00 96.62 97 THR A CA 1
ATOM 766 C C . THR A 1 97 ? -20.152 -3.523 37.702 1.00 96.62 97 THR A C 1
ATOM 768 O O . THR A 1 97 ? -20.823 -3.302 38.708 1.00 96.62 97 THR A O 1
ATOM 771 N N . GLY A 1 98 ? -20.739 -3.822 36.539 1.00 96.44 98 GLY A N 1
ATOM 772 C CA . GLY A 1 98 ? -22.194 -3.882 36.375 1.00 96.44 98 GLY A CA 1
ATOM 773 C C . GLY A 1 98 ? -22.869 -4.916 37.287 1.00 96.44 98 GLY A C 1
ATOM 774 O O . GLY A 1 98 ? -23.918 -4.636 37.869 1.00 96.44 98 GLY A O 1
ATOM 775 N N . LYS A 1 99 ? -22.255 -6.094 37.483 1.00 96.81 99 LYS A N 1
ATOM 776 C CA . LYS A 1 99 ? -22.759 -7.097 38.439 1.00 96.81 99 LYS A CA 1
ATOM 777 C C . LYS A 1 99 ? -22.677 -6.603 39.882 1.00 96.81 99 LYS A C 1
ATOM 779 O O . LYS A 1 99 ? -23.612 -6.835 40.647 1.00 96.81 99 LYS A O 1
ATOM 784 N N . GLN A 1 100 ? -21.588 -5.929 40.250 1.00 96.75 100 GLN A N 1
ATOM 785 C CA . GLN A 1 100 ? -21.427 -5.363 41.591 1.00 96.75 100 GLN A CA 1
ATOM 786 C C . GLN A 1 100 ? -22.491 -4.296 41.868 1.00 96.75 100 GLN A C 1
ATOM 788 O O . GLN A 1 100 ? -23.181 -4.379 42.882 1.00 96.75 100 GLN A O 1
ATOM 793 N N . ILE A 1 101 ? -22.716 -3.374 40.926 1.00 96.25 101 ILE A N 1
ATOM 794 C CA . ILE A 1 101 ? -23.775 -2.357 41.019 1.00 96.25 101 ILE A CA 1
ATOM 795 C C . ILE A 1 101 ? -25.145 -3.019 41.190 1.00 96.25 101 ILE A C 1
ATOM 797 O O . ILE A 1 101 ? -25.899 -2.665 42.094 1.00 96.25 101 ILE A O 1
ATOM 801 N N . GLN A 1 102 ? -25.464 -4.028 40.374 1.00 96.75 102 GLN A N 1
ATOM 802 C CA . GLN A 1 102 ? -26.741 -4.734 40.482 1.00 96.75 102 GLN A CA 1
ATOM 803 C C . GLN A 1 102 ? -26.910 -5.426 41.843 1.00 96.75 102 GLN A C 1
ATOM 805 O O . GLN A 1 102 ? -28.010 -5.446 42.397 1.00 96.75 102 GLN A O 1
ATOM 810 N N . SER A 1 103 ? -25.832 -5.988 42.394 1.00 96.44 103 SER A N 1
ATOM 811 C CA . SER A 1 103 ? -25.838 -6.579 43.732 1.00 96.44 103 SER A CA 1
ATOM 812 C C . SER A 1 103 ? -26.130 -5.533 44.809 1.00 96.44 103 SER A C 1
ATOM 814 O O . SER A 1 103 ? -26.997 -5.759 45.653 1.00 96.44 103 SER A O 1
ATOM 816 N N . VAL A 1 104 ? -25.462 -4.377 44.746 1.00 96.88 104 VAL A N 1
ATOM 817 C CA . VAL A 1 104 ? -25.650 -3.267 45.694 1.00 96.88 104 VAL A CA 1
ATOM 818 C C . VAL A 1 104 ? -27.081 -2.723 45.638 1.00 96.88 104 VAL A C 1
ATOM 820 O O . VAL A 1 104 ? -27.717 -2.548 46.678 1.00 96.88 104 VAL A O 1
ATOM 823 N N . ILE A 1 105 ? -27.641 -2.545 44.438 1.00 96.19 105 ILE A N 1
ATOM 824 C CA . ILE A 1 105 ? -29.039 -2.119 44.260 1.00 96.19 105 ILE A CA 1
ATOM 825 C C . ILE A 1 105 ? -29.999 -3.113 44.927 1.00 96.19 105 ILE A C 1
ATOM 827 O O . ILE A 1 105 ? -30.909 -2.713 45.649 1.00 96.19 105 ILE A O 1
ATOM 831 N N . ARG A 1 106 ? -29.783 -4.423 44.744 1.00 96.38 106 ARG A N 1
ATOM 832 C CA . ARG A 1 106 ? -30.621 -5.452 45.381 1.00 96.38 106 ARG A CA 1
ATOM 833 C C . ARG A 1 106 ? -30.511 -5.432 46.903 1.00 96.38 106 ARG A C 1
ATOM 835 O O . ARG A 1 106 ? -31.516 -5.666 47.571 1.00 96.38 106 ARG A O 1
ATOM 842 N N . SER A 1 107 ? -29.323 -5.187 47.461 1.00 95.38 107 SER A N 1
ATOM 843 C CA . SER A 1 107 ? -29.169 -5.075 48.916 1.00 95.38 107 SER A CA 1
ATOM 844 C C . SER A 1 107 ? -29.872 -3.842 49.476 1.00 95.38 107 SER A C 1
ATOM 846 O O . SER A 1 107 ? -30.548 -3.964 50.494 1.00 95.38 107 SER A O 1
ATOM 848 N N . ILE A 1 108 ? -29.784 -2.698 48.788 1.00 95.56 108 ILE A N 1
ATOM 849 C CA . ILE A 1 108 ? -30.491 -1.469 49.178 1.00 95.56 108 ILE A CA 1
ATOM 850 C C . ILE A 1 108 ? -32.002 -1.709 49.157 1.00 95.56 108 ILE A C 1
ATOM 852 O O . ILE A 1 108 ? -32.665 -1.465 50.158 1.00 95.56 108 ILE A O 1
ATOM 856 N N . TYR A 1 109 ? -32.529 -2.301 48.082 1.00 94.62 109 TYR A N 1
ATOM 857 C CA . TYR A 1 109 ? -33.957 -2.605 47.971 1.00 94.62 109 TYR A CA 1
ATOM 858 C C . TYR A 1 109 ? -34.465 -3.503 49.113 1.00 94.62 109 TYR A C 1
ATOM 860 O O . TYR A 1 109 ? -35.526 -3.265 49.690 1.00 94.62 109 TYR A O 1
ATOM 868 N N . LYS A 1 110 ? -33.692 -4.531 49.495 1.00 94.00 110 LYS A N 1
ATOM 869 C CA . LYS A 1 110 ? -34.041 -5.380 50.645 1.00 94.00 110 LYS A CA 1
ATOM 870 C C . LYS A 1 110 ? -34.027 -4.597 51.958 1.00 94.00 110 LYS A C 1
ATOM 872 O O . LYS A 1 110 ? -34.946 -4.765 52.760 1.00 94.00 110 LYS A O 1
ATOM 877 N N . ALA A 1 111 ? -33.022 -3.750 52.172 1.00 92.69 111 ALA A N 1
ATOM 878 C CA . ALA A 1 111 ? -32.935 -2.908 53.361 1.00 92.69 111 ALA A CA 1
ATOM 879 C C . ALA A 1 111 ? -34.130 -1.941 53.456 1.00 92.69 111 ALA A C 1
ATOM 881 O O . ALA A 1 111 ? -34.767 -1.874 54.506 1.00 92.69 111 ALA A O 1
ATOM 882 N N . GLU A 1 112 ? -34.500 -1.288 52.352 1.00 91.56 112 GLU A N 1
ATOM 883 C CA . GLU A 1 112 ? -35.678 -0.413 52.274 1.00 91.56 112 GLU A CA 1
ATOM 884 C C . GLU A 1 112 ? -36.976 -1.173 52.566 1.00 91.56 112 GLU A C 1
ATOM 886 O O . GLU A 1 112 ? -37.770 -0.739 53.398 1.00 91.56 112 GLU A O 1
ATOM 891 N N . SER A 1 113 ? -37.174 -2.343 51.948 1.00 88.88 113 SER A N 1
ATOM 892 C CA . SER A 1 113 ? -38.372 -3.162 52.183 1.00 88.88 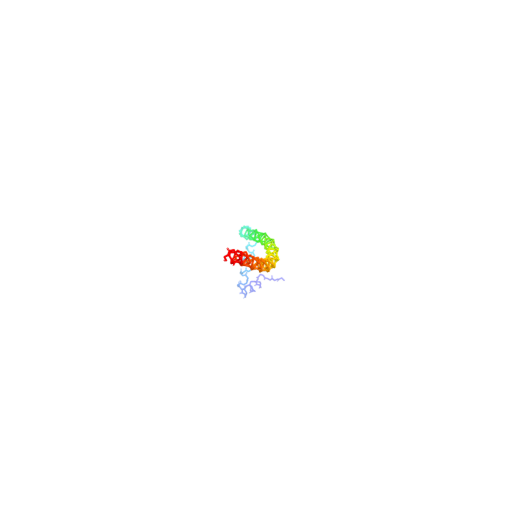113 SER A CA 1
ATOM 893 C C . SER A 1 113 ? -38.499 -3.625 53.641 1.00 88.88 113 SER A C 1
ATOM 895 O O . SER A 1 113 ? -39.596 -3.639 54.199 1.00 88.88 113 SER A O 1
ATOM 897 N N . THR A 1 114 ? -37.373 -3.943 54.286 1.00 89.44 114 THR A N 1
ATOM 898 C CA . THR A 1 114 ? -37.337 -4.355 55.695 1.00 89.44 114 THR A CA 1
ATOM 899 C C . THR A 1 114 ? -37.660 -3.171 56.605 1.00 89.44 114 THR A C 1
ATOM 901 O O . THR A 1 114 ? -38.496 -3.298 57.496 1.00 89.44 114 THR A O 1
ATOM 904 N N . ALA A 1 115 ? -37.064 -2.002 56.353 1.00 87.00 115 ALA A N 1
ATOM 905 C CA . ALA A 1 115 ? -37.338 -0.779 57.106 1.00 87.00 115 ALA A CA 1
ATOM 906 C C . ALA A 1 115 ? -38.809 -0.338 56.988 1.00 87.00 115 ALA A C 1
ATOM 908 O O . ALA A 1 115 ? -39.440 -0.026 57.999 1.00 87.00 115 ALA A O 1
ATOM 909 N N . ALA A 1 116 ? -39.385 -0.390 55.784 1.00 85.31 116 ALA A N 1
ATOM 910 C CA . ALA A 1 116 ? -40.797 -0.084 55.556 1.00 85.31 116 ALA A CA 1
ATOM 911 C C . ALA A 1 116 ? -41.735 -1.067 56.284 1.00 85.31 116 ALA A C 1
ATOM 913 O O . ALA A 1 116 ? -42.743 -0.656 56.861 1.00 85.31 116 ALA A O 1
ATOM 914 N N . GLY A 1 117 ? -41.393 -2.361 56.311 1.00 82.75 117 GLY A N 1
ATOM 915 C CA . GLY A 1 117 ? -42.142 -3.374 57.063 1.00 82.75 117 GLY A CA 1
ATOM 916 C C . GLY A 1 117 ? -42.108 -3.157 58.582 1.00 82.75 117 GLY A C 1
ATOM 917 O O . GLY A 1 117 ? -43.126 -3.345 59.257 1.00 82.75 117 GLY A O 1
ATOM 918 N N . PHE A 1 118 ? -40.967 -2.714 59.125 1.00 77.88 118 PHE A N 1
ATOM 919 C CA . PHE A 1 118 ? -40.843 -2.347 60.539 1.00 77.88 118 PHE A CA 1
ATOM 920 C C . PHE A 1 118 ? -41.686 -1.112 60.892 1.00 77.88 118 PHE A C 1
ATOM 922 O O . PHE A 1 118 ? -42.422 -1.168 61.875 1.00 77.88 118 PHE A O 1
ATOM 929 N N . ASP A 1 119 ? -41.654 -0.043 60.088 1.00 78.44 119 ASP A N 1
ATOM 930 C CA . ASP A 1 119 ? -42.472 1.167 60.314 1.00 78.44 119 ASP A CA 1
ATOM 931 C C . ASP A 1 119 ? -43.987 0.884 60.236 1.00 78.44 119 ASP A C 1
ATOM 933 O O . ASP A 1 119 ? -44.778 1.363 61.050 1.00 78.44 119 ASP A O 1
ATOM 937 N N . GLY A 1 120 ? -44.421 0.038 59.297 1.00 73.56 120 GLY A N 1
ATOM 938 C CA . GLY A 1 120 ? -45.824 -0.385 59.221 1.00 73.56 120 GLY A CA 1
ATOM 939 C C . GLY A 1 120 ? -46.275 -1.214 60.432 1.00 73.56 120 GLY A C 1
ATOM 940 O O . GLY A 1 120 ? -47.424 -1.109 60.878 1.00 73.56 120 GLY A O 1
ATOM 941 N N . SER A 1 121 ? -45.366 -2.018 60.991 1.00 69.31 121 SER A N 1
ATOM 942 C CA . SER A 1 121 ? -45.635 -2.845 62.170 1.00 69.31 121 SER A CA 1
ATOM 943 C C . SER A 1 121 ? -45.710 -2.003 63.444 1.00 69.31 121 SER A C 1
ATOM 945 O O . SER A 1 121 ? -46.664 -2.148 64.204 1.00 69.31 121 SER A O 1
ATOM 947 N N . THR A 1 122 ? -44.769 -1.080 63.672 1.00 66.62 122 THR A N 1
ATOM 948 C CA . THR A 1 122 ? -44.773 -0.201 64.859 1.00 66.62 122 THR A CA 1
ATOM 949 C C . THR A 1 122 ? -46.016 0.683 64.915 1.00 66.62 122 THR A C 1
ATOM 951 O O . THR A 1 122 ? -46.607 0.838 65.986 1.00 66.62 122 THR A O 1
ATOM 954 N N . LYS A 1 123 ? -46.482 1.188 63.765 1.00 70.44 123 LYS A N 1
ATOM 955 C CA . LYS A 1 123 ? -47.756 1.912 63.665 1.00 70.44 123 LYS A CA 1
ATOM 956 C C . LYS A 1 123 ? -48.932 1.035 64.099 1.00 70.44 123 LYS A C 1
ATOM 958 O O . LYS A 1 123 ? -49.698 1.454 64.959 1.00 70.44 123 LYS A O 1
ATOM 963 N N . ASN A 1 124 ? -49.039 -0.199 63.598 1.00 66.25 124 ASN A N 1
ATOM 964 C CA . ASN A 1 124 ? -50.109 -1.133 63.986 1.00 66.25 124 ASN A CA 1
ATOM 965 C C . ASN A 1 124 ? -50.106 -1.490 65.481 1.00 66.25 124 ASN A C 1
ATOM 967 O O . ASN A 1 124 ? -51.170 -1.553 66.095 1.00 66.25 124 ASN A O 1
ATOM 971 N N . TYR A 1 125 ? -48.930 -1.698 66.080 1.00 60.16 125 TYR A N 1
ATOM 972 C CA . TYR A 1 125 ? -48.827 -1.961 67.519 1.00 60.16 125 TYR A CA 1
ATOM 973 C C . TYR A 1 125 ? -49.280 -0.759 68.359 1.00 60.16 125 TYR A C 1
ATOM 975 O O . TYR A 1 125 ? -49.995 -0.958 69.336 1.00 60.16 125 TYR A O 1
ATOM 983 N N . SER A 1 126 ? -48.954 0.470 67.945 1.00 57.19 126 SER A N 1
ATOM 984 C CA . SER A 1 126 ? -49.394 1.695 68.629 1.00 57.19 126 SER A CA 1
ATOM 985 C C . SER A 1 126 ? -50.922 1.864 68.619 1.00 57.19 126 SER A C 1
ATOM 987 O O . SER A 1 126 ? -51.519 2.170 69.648 1.00 57.19 126 SER A O 1
ATOM 989 N N . TYR A 1 127 ? -51.595 1.574 67.498 1.00 56.78 127 TYR A N 1
ATOM 990 C CA . TYR A 1 127 ? -53.064 1.633 67.440 1.00 56.78 127 TYR A CA 1
ATOM 991 C C . TYR A 1 127 ? -53.749 0.553 68.294 1.00 56.78 127 TYR A C 1
ATOM 993 O O . TYR A 1 127 ? -54.844 0.783 68.799 1.00 56.78 127 TYR A O 1
ATOM 1001 N N . LYS A 1 128 ? -53.108 -0.605 68.499 1.00 58.75 128 LYS A N 1
ATOM 1002 C CA . LYS A 1 128 ? -53.670 -1.721 69.278 1.00 58.75 128 LYS A CA 1
ATOM 1003 C C . LYS A 1 128 ? -53.507 -1.562 70.795 1.00 58.75 128 LYS A C 1
ATOM 1005 O O . LYS A 1 128 ? -54.200 -2.241 71.538 1.00 58.75 128 LYS A O 1
ATOM 1010 N N . THR A 1 129 ? -52.603 -0.695 71.256 1.00 56.22 129 THR A N 1
ATOM 1011 C CA . THR A 1 129 ? -52.404 -0.387 72.687 1.00 56.22 129 THR A CA 1
ATOM 1012 C C . THR A 1 129 ? -53.267 0.771 73.198 1.00 56.22 129 THR A C 1
ATOM 1014 O O . THR A 1 129 ? -53.259 1.045 74.393 1.00 56.22 129 THR A O 1
ATOM 1017 N N . VAL A 1 130 ? -53.975 1.472 72.305 1.00 56.81 130 VAL A N 1
ATOM 1018 C CA . VAL A 1 130 ? -54.825 2.640 72.619 1.00 56.81 130 VAL A CA 1
ATOM 1019 C C . VAL A 1 130 ? -56.326 2.322 72.421 1.00 56.81 130 VAL A C 1
ATOM 1021 O O . VAL A 1 130 ? -57.168 3.211 72.497 1.00 56.81 130 VAL A O 1
ATOM 1024 N N . SER A 1 131 ? -56.683 1.051 72.189 1.00 46.53 131 SER A N 1
ATOM 1025 C CA . SER A 1 131 ? -58.055 0.505 72.279 1.00 46.53 131 SER A CA 1
ATOM 1026 C C . SER A 1 131 ? -58.147 -0.482 73.431 1.00 46.53 131 SER A C 1
ATOM 1028 O O . SER A 1 131 ? -59.229 -0.539 74.049 1.00 46.53 131 SER A O 1
#

Secondary structure (DSSP, 8-state):
---HHHHHHHHHHTHHHHHHHHHHHHHHHSHHHHHHHIIIIIHHHHHHHHHHHHHHHHHHHHHHHHHHHHHHHHHHHHHHHHHHHHHHHHHHHHHHHHHHHHHHHHHHHHHHHHHHHHHHHHHHHHHHT--

InterPro domains:
  IPR053284 RGS1-HXK1-interacting protein [PF27724] (4-119)
  IPR053284 RGS1-HXK1-interacting protein [PTHR34554] (3-121)

Foldseek 3Di:
DDDPVNVVVVCVVVVVVNVVVVVVCCCCVDPVSVVVCCVPPVVVVVVVVVVVVVVVVVVVVVVVVVVVVVVVVVVVVVVVVVVVVVVVVVVVVVVVVVVVVVVVVVVVVVVVVVVVVVVVVVVVVVVVVVD

Solvent-accessible surface area (backbone atoms only — not comparable to full-atom values): 7119 Å² total; per-residue (Å²): 132,88,48,74,67,59,57,50,54,56,37,62,76,40,43,71,59,46,52,51,51,52,50,54,49,47,39,65,70,37,75,63,51,36,52,51,47,51,61,61,48,55,51,49,55,48,54,52,49,51,51,49,50,53,51,50,51,50,48,51,54,49,50,55,51,52,52,51,50,53,51,54,49,53,55,50,51,53,52,49,55,52,51,50,53,52,50,54,51,51,52,50,50,52,53,51,51,51,52,51,52,54,51,52,53,52,51,50,53,50,51,52,54,50,52,54,53,49,55,57,46,54,52,55,53,56,60,66,75,78,110

Sequence (131 aa):
LVTISDALVLASEHQAEAIGCATVAGFILFRGPRRFLYRNTLGRFKTEKDLLNDVEQSMIEYKTSIESLRKDSKYTLDKVVIGESDLQRGRTDLRSTGKQIQSVIRSIYKAESTAAGFDGSTKNYSYKTVS

Organism: Aegilops tauschii subsp. strangulata (NCBI:txid200361)